Protein AF-A0A2D4FM49-F1 (afdb_monomer_lite)

Radius of gyration: 21.5 Å; chains: 1; bounding box: 65×34×47 Å

Secondary structure (DSSP, 8-state):
--HHHHHHHHHHHHHHGGGGGGEE--TTS--EE-HHHHH--SSHHHHHHHHHHHT-HHHHHHHHHHHHHHHTT-----HHHHHHHHSSTT---HHHHHHHHHHHHHTSS---SSSSSS-HHHHHHHHHHHHHHHHHHHHHHHHHHHHHHTT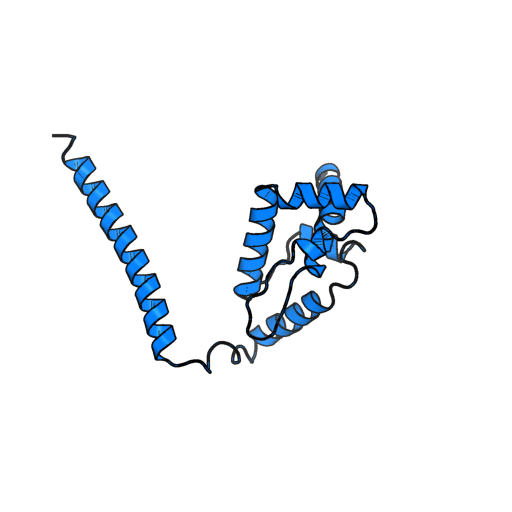--

pLDDT: mean 76.96, std 18.14, range [41.97, 97.0]

Sequence (153 aa):
GDGVARAFLKAQAAFFGSYRNTLKIEPEEPITFCEETFVSHRSASMRQFLQNAIQLQLFKQFIDGRLDLLNSGEGFSDIFEEEINLGEYAGSDKLYHQWLSTVRKGSGAILNTVKTKANPAMKTVYKFAKDHAKMGIREVKIRLKQKVLEVCI

InterPro domains:
  IPR005112 dDENN domain [PF03455] (33-83)
  IPR005112 dDENN domain [SM00801] (1-66)
  IPR037516 Tripartite DENN domain [PS50211] (1-73)
  IPR040032 DENN domain-containing protein 1A/1B/1C [PTHR13196] (1-147)

Structure (mmCIF, N/CA/C/O backbone):
data_AF-A0A2D4FM49-F1
#
_entry.id   AF-A0A2D4FM49-F1
#
loop_
_atom_site.group_PDB
_atom_site.id
_atom_site.type_symbol
_atom_site.label_atom_id
_atom_site.label_alt_id
_atom_site.label_comp_id
_atom_site.label_asym_id
_atom_site.label_entity_id
_atom_site.label_seq_id
_atom_site.pdbx_PDB_ins_code
_atom_site.Cartn_x
_atom_site.Cartn_y
_atom_site.Cartn_z
_atom_site.occupancy
_atom_site.B_iso_or_equiv
_atom_site.auth_seq_id
_atom_site.auth_comp_id
_atom_site.auth_asym_id
_atom_site.auth_atom_id
_atom_site.pdbx_PDB_model_num
ATOM 1 N N . GLY A 1 1 ? 4.771 -15.856 -23.353 1.00 80.69 1 GLY A N 1
ATOM 2 C CA . GLY A 1 1 ? 5.256 -15.806 -21.959 1.00 80.69 1 GLY A CA 1
ATOM 3 C C . GLY A 1 1 ? 4.774 -14.531 -21.295 1.00 80.69 1 GLY A C 1
ATOM 4 O O . GLY A 1 1 ? 4.299 -13.649 -21.997 1.00 80.69 1 GLY A O 1
ATOM 5 N N . ASP A 1 2 ? 4.904 -14.428 -19.976 1.00 90.69 2 ASP A N 1
ATOM 6 C CA . ASP A 1 2 ? 4.415 -13.323 -19.128 1.00 90.69 2 ASP A CA 1
ATOM 7 C C . ASP A 1 2 ? 5.525 -12.340 -18.697 1.00 90.69 2 ASP A C 1
ATOM 9 O O . ASP A 1 2 ? 5.298 -11.472 -17.858 1.00 90.69 2 ASP A O 1
ATOM 13 N N . GLY A 1 3 ? 6.729 -12.451 -19.272 1.00 93.81 3 GLY A N 1
ATOM 14 C CA . GLY A 1 3 ? 7.925 -11.734 -18.810 1.00 93.81 3 GLY A CA 1
ATOM 15 C C . GLY A 1 3 ? 7.779 -10.210 -18.738 1.00 93.81 3 GLY A C 1
ATOM 16 O O . GLY A 1 3 ? 8.271 -9.603 -17.792 1.00 93.81 3 GLY A O 1
ATOM 17 N N . VAL A 1 4 ? 7.052 -9.597 -19.680 1.00 96.31 4 VAL A N 1
ATOM 18 C CA . VAL A 1 4 ? 6.752 -8.155 -19.638 1.00 96.31 4 VAL A CA 1
ATOM 19 C C . VAL A 1 4 ? 5.871 -7.835 -18.433 1.00 96.31 4 VAL A C 1
ATOM 21 O O . VAL A 1 4 ? 6.258 -7.023 -17.600 1.00 96.31 4 VAL A O 1
ATOM 24 N N . ALA A 1 5 ? 4.732 -8.517 -18.282 1.00 96.25 5 ALA A N 1
ATOM 25 C CA . ALA A 1 5 ? 3.827 -8.307 -17.152 1.00 96.25 5 ALA A CA 1
ATOM 26 C C . ALA A 1 5 ? 4.540 -8.509 -15.805 1.00 96.25 5 ALA A C 1
ATOM 28 O O . ALA A 1 5 ? 4.361 -7.712 -14.888 1.00 96.25 5 ALA A O 1
ATOM 29 N N . ARG A 1 6 ? 5.422 -9.512 -15.714 1.00 94.75 6 ARG A N 1
ATOM 30 C CA . ARG A 1 6 ? 6.232 -9.773 -14.519 1.00 94.75 6 ARG A CA 1
ATOM 31 C C . ARG A 1 6 ? 7.246 -8.663 -14.235 1.00 94.75 6 ARG A C 1
ATOM 33 O O . ARG A 1 6 ? 7.437 -8.300 -13.080 1.00 94.75 6 ARG A O 1
ATOM 40 N N . ALA A 1 7 ? 7.880 -8.097 -15.262 1.00 95.81 7 ALA A N 1
ATOM 41 C CA . ALA A 1 7 ? 8.776 -6.954 -15.092 1.00 95.81 7 ALA A CA 1
ATOM 42 C C . ALA A 1 7 ? 8.023 -5.712 -14.583 1.00 95.81 7 ALA A C 1
ATOM 44 O O . ALA A 1 7 ? 8.503 -5.035 -13.674 1.00 95.81 7 ALA A O 1
ATOM 45 N N . PHE A 1 8 ? 6.821 -5.452 -15.107 1.00 96.31 8 PHE A N 1
ATOM 46 C CA . PHE A 1 8 ? 5.958 -4.382 -14.602 1.00 96.31 8 PHE A CA 1
ATOM 47 C C . PHE A 1 8 ? 5.510 -4.641 -13.160 1.00 96.31 8 PHE A C 1
ATOM 49 O O . PHE A 1 8 ? 5.590 -3.731 -12.341 1.00 96.31 8 PHE A O 1
ATOM 56 N N . LEU A 1 9 ? 5.110 -5.869 -12.817 1.00 95.62 9 LEU A N 1
ATOM 57 C CA . LEU A 1 9 ? 4.734 -6.242 -11.449 1.00 95.62 9 LEU A CA 1
ATOM 58 C C . LEU A 1 9 ? 5.869 -5.963 -10.455 1.00 95.62 9 LEU A C 1
ATOM 60 O O . LEU A 1 9 ? 5.647 -5.327 -9.429 1.00 95.62 9 LEU A O 1
ATOM 64 N N . LYS A 1 10 ? 7.096 -6.358 -10.809 1.00 94.56 10 LYS A N 1
ATOM 65 C CA . LYS A 1 10 ? 8.308 -6.083 -10.026 1.00 94.56 10 LYS A CA 1
ATOM 66 C C . LYS A 1 10 ? 8.566 -4.597 -9.838 1.00 94.56 10 LYS A C 1
ATOM 68 O O . LYS A 1 10 ? 8.891 -4.168 -8.736 1.00 94.56 10 LYS A O 1
ATOM 73 N N . ALA A 1 11 ? 8.407 -3.804 -10.897 1.00 94.19 11 ALA A N 1
ATOM 74 C CA . ALA A 1 11 ? 8.552 -2.355 -10.808 1.00 94.19 11 ALA A CA 1
ATOM 75 C C . ALA A 1 11 ? 7.504 -1.753 -9.858 1.00 94.19 11 ALA A C 1
ATOM 77 O O . ALA A 1 11 ? 7.852 -0.980 -8.969 1.00 94.19 11 ALA A O 1
ATOM 78 N N . GLN A 1 12 ? 6.240 -2.165 -9.981 1.00 93.56 12 GLN A N 1
ATOM 79 C CA . GLN A 1 12 ? 5.168 -1.718 -9.091 1.00 93.56 12 GLN A CA 1
ATOM 80 C C . GLN A 1 12 ? 5.448 -2.111 -7.633 1.00 93.56 12 GLN A C 1
ATOM 82 O O . GLN A 1 12 ? 5.282 -1.280 -6.742 1.00 93.56 12 GLN A O 1
ATOM 87 N N . ALA A 1 13 ? 5.906 -3.342 -7.379 1.00 93.00 13 ALA A N 1
ATOM 88 C CA . ALA A 1 13 ? 6.267 -3.803 -6.038 1.00 93.00 13 ALA A CA 1
ATOM 89 C C . ALA A 1 13 ? 7.452 -3.007 -5.467 1.00 93.00 13 ALA A C 1
ATOM 91 O O . ALA A 1 13 ? 7.432 -2.628 -4.299 1.00 93.00 13 ALA A O 1
ATOM 92 N N . ALA A 1 14 ? 8.438 -2.660 -6.297 1.00 90.06 14 ALA A N 1
ATOM 93 C CA . ALA A 1 14 ? 9.564 -1.824 -5.890 1.00 90.06 14 ALA A CA 1
ATOM 94 C C . ALA A 1 14 ? 9.157 -0.386 -5.531 1.00 90.06 14 ALA A C 1
ATOM 96 O O . ALA A 1 14 ? 9.742 0.206 -4.626 1.00 90.06 14 ALA A O 1
ATOM 97 N N . PHE A 1 15 ? 8.165 0.179 -6.222 1.00 90.12 15 PHE A N 1
ATOM 98 C CA . PHE A 1 15 ? 7.687 1.539 -5.963 1.00 90.12 15 PHE A CA 1
ATOM 99 C C . PHE A 1 15 ? 6.723 1.626 -4.783 1.00 90.12 15 PHE A C 1
ATOM 101 O O . PHE A 1 15 ? 6.820 2.548 -3.977 1.00 90.12 15 PHE A O 1
ATOM 108 N N . PHE A 1 16 ? 5.787 0.684 -4.693 1.00 92.50 16 PHE A N 1
ATOM 109 C CA . PHE A 1 16 ? 4.651 0.784 -3.781 1.00 92.50 16 PHE A CA 1
ATOM 110 C C . PHE A 1 16 ? 4.691 -0.235 -2.648 1.00 92.50 16 PHE A C 1
ATOM 112 O O . PHE A 1 16 ? 3.930 -0.087 -1.702 1.00 92.50 16 PHE A O 1
ATOM 119 N N . GLY A 1 17 ? 5.574 -1.235 -2.685 1.00 91.19 17 GLY A N 1
ATOM 120 C CA . GLY A 1 17 ? 5.603 -2.325 -1.703 1.00 91.19 17 GLY A CA 1
ATOM 121 C C . GLY A 1 17 ? 5.864 -1.883 -0.262 1.00 91.19 17 GLY A C 1
ATOM 122 O O . GLY A 1 17 ? 5.432 -2.550 0.676 1.00 91.19 17 GLY A O 1
ATOM 123 N N . SER A 1 18 ? 6.476 -0.714 -0.068 1.00 89.19 18 SER A N 1
ATOM 124 C CA . SER A 1 18 ? 6.685 -0.114 1.253 1.00 89.19 18 SER A CA 1
ATOM 125 C C . SER A 1 18 ? 5.392 0.337 1.944 1.00 89.19 18 SER A C 1
ATOM 127 O O . SER A 1 18 ? 5.435 0.634 3.138 1.00 89.19 18 SER A O 1
ATOM 129 N N . TYR A 1 19 ? 4.243 0.353 1.252 1.00 92.56 19 TYR A N 1
ATOM 130 C CA . TYR A 1 19 ? 2.955 0.757 1.829 1.00 92.56 19 TYR A CA 1
ATOM 131 C C . TYR A 1 19 ? 2.558 -0.086 3.052 1.00 92.56 19 TYR A C 1
ATOM 133 O O . TYR A 1 19 ? 1.912 0.419 3.966 1.00 92.56 19 TYR A O 1
ATOM 141 N N . ARG A 1 20 ? 2.979 -1.359 3.123 1.00 91.00 20 ARG A N 1
ATOM 142 C CA . ARG A 1 20 ? 2.699 -2.219 4.284 1.00 91.00 20 ARG A CA 1
ATOM 143 C C . ARG A 1 20 ? 3.290 -1.663 5.580 1.00 91.00 20 ARG A C 1
ATOM 145 O O . ARG A 1 20 ? 2.674 -1.790 6.633 1.00 91.00 20 ARG A O 1
ATOM 152 N N . ASN A 1 21 ? 4.445 -1.001 5.504 1.00 87.81 21 ASN A N 1
ATOM 153 C CA . ASN A 1 21 ? 5.122 -0.420 6.670 1.00 87.81 21 ASN A CA 1
ATOM 154 C C . ASN A 1 21 ? 4.438 0.831 7.209 1.00 87.81 21 ASN A C 1
ATOM 156 O O . ASN A 1 21 ? 4.776 1.302 8.292 1.00 87.81 21 ASN A O 1
ATOM 160 N N . THR A 1 22 ? 3.527 1.405 6.432 1.00 91.81 22 THR A N 1
ATOM 161 C CA . THR A 1 22 ? 2.861 2.666 6.752 1.00 91.81 22 THR A CA 1
ATOM 162 C C . THR A 1 22 ? 1.420 2.430 7.181 1.00 91.81 22 THR A C 1
ATOM 164 O O . THR A 1 22 ? 0.705 3.386 7.486 1.00 91.81 22 THR A O 1
ATOM 167 N N . LEU A 1 23 ? 1.004 1.160 7.238 1.00 92.00 23 LEU A N 1
ATOM 168 C CA . LEU A 1 23 ? -0.227 0.743 7.882 1.00 92.00 23 LEU A CA 1
ATOM 169 C C . LEU A 1 23 ? -0.091 0.938 9.393 1.00 92.00 23 LEU A C 1
ATOM 171 O O . LEU A 1 23 ? 0.786 0.364 10.040 1.00 92.00 23 LEU A O 1
ATOM 175 N N . LYS A 1 24 ? -0.987 1.737 9.963 1.00 90.62 24 LYS A N 1
ATOM 176 C CA . LYS A 1 24 ? -1.141 1.885 11.406 1.00 90.62 24 LYS A CA 1
ATOM 177 C C . LYS A 1 24 ? -2.122 0.829 11.881 1.00 90.62 24 LYS A C 1
ATOM 179 O O . LYS A 1 24 ? -3.289 0.844 11.498 1.00 90.62 24 LYS A O 1
ATOM 184 N N . ILE A 1 25 ? -1.618 -0.103 12.680 1.00 86.81 25 ILE A N 1
ATOM 185 C CA . ILE A 1 25 ? -2.398 -1.180 13.282 1.00 86.81 25 ILE A CA 1
ATOM 186 C C . ILE A 1 25 ? -2.372 -0.930 14.784 1.00 86.81 25 ILE A C 1
ATOM 188 O O . ILE A 1 25 ? -1.408 -1.281 15.464 1.00 86.81 25 ILE A O 1
ATOM 192 N N . GLU A 1 26 ? -3.418 -0.282 15.279 1.00 82.06 26 GLU A N 1
ATOM 193 C CA . GLU A 1 26 ? -3.600 -0.007 16.699 1.00 82.06 26 GLU A CA 1
ATOM 194 C C . GLU A 1 26 ? -4.689 -0.934 17.256 1.00 82.06 26 GLU A C 1
ATOM 196 O O . GLU A 1 26 ? -5.663 -1.231 16.559 1.00 82.06 26 GLU A O 1
ATOM 201 N N . PRO A 1 27 ? -4.535 -1.462 18.484 1.00 76.12 27 PRO A N 1
ATOM 202 C CA . PRO A 1 27 ? -5.594 -2.237 19.112 1.00 76.12 27 PRO A CA 1
ATOM 203 C C . PRO A 1 27 ? -6.879 -1.411 19.204 1.00 76.12 27 PRO A C 1
ATOM 205 O O . PRO A 1 27 ? -6.832 -0.249 19.585 1.00 76.12 27 PRO A O 1
ATOM 208 N N . GLU A 1 28 ? -8.016 -2.036 18.900 1.00 77.56 28 GLU A N 1
ATOM 209 C CA . GLU A 1 28 ? -9.363 -1.444 19.014 1.00 77.56 28 GLU A CA 1
ATOM 210 C C . GLU A 1 28 ? -9.706 -0.327 18.007 1.00 77.56 28 GLU A C 1
ATOM 212 O O . GLU A 1 28 ? -10.876 0.037 17.904 1.00 77.56 28 GLU A O 1
ATOM 217 N N . GLU A 1 29 ? -8.752 0.117 17.189 1.00 84.50 29 GLU A N 1
ATOM 218 C CA . GLU A 1 29 ? -8.954 1.085 16.106 1.00 84.50 29 GLU A CA 1
ATOM 219 C C . GLU A 1 29 ? -8.929 0.398 14.725 1.00 84.50 29 GLU A C 1
ATOM 221 O O . GLU A 1 29 ? -8.315 -0.665 14.558 1.00 84.50 29 GLU A O 1
ATOM 226 N N . PRO A 1 30 ? -9.596 0.964 13.700 1.00 87.94 30 PRO A N 1
ATOM 227 C CA . PRO A 1 30 ? -9.459 0.468 12.341 1.00 87.94 30 PRO A CA 1
ATOM 228 C C . PRO A 1 30 ? -8.026 0.674 11.843 1.00 87.94 30 PRO A C 1
ATOM 230 O O . PRO A 1 30 ? -7.372 1.678 12.125 1.00 87.94 30 PRO A O 1
ATOM 233 N N . ILE A 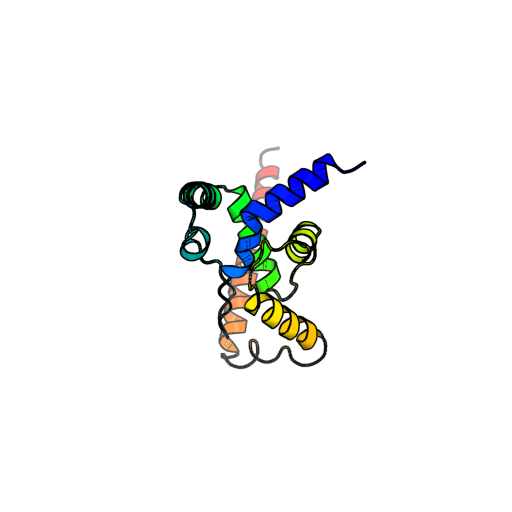1 31 ? -7.553 -0.267 11.036 1.00 89.75 31 ILE A N 1
ATOM 234 C CA . ILE A 1 31 ? -6.285 -0.152 10.328 1.00 89.75 31 ILE A CA 1
ATOM 235 C C . ILE A 1 31 ? -6.385 1.037 9.376 1.00 89.75 31 ILE A C 1
ATOM 237 O O . ILE A 1 31 ? -7.332 1.132 8.589 1.00 89.75 31 ILE A O 1
ATOM 241 N N . THR A 1 32 ? -5.399 1.928 9.440 1.00 94.44 32 THR A N 1
ATOM 242 C CA . THR A 1 32 ? -5.318 3.129 8.597 1.00 94.44 32 THR A CA 1
ATOM 243 C C . THR A 1 32 ? -3.989 3.198 7.856 1.00 94.44 32 THR A C 1
ATOM 245 O O . THR A 1 32 ? -3.037 2.492 8.184 1.00 94.44 32 THR A O 1
ATOM 248 N N . PHE A 1 33 ? -3.916 4.052 6.838 1.00 95.06 33 PHE A N 1
ATOM 249 C CA . PHE A 1 33 ? -2.703 4.313 6.069 1.00 95.06 33 PHE A CA 1
ATOM 250 C C . PHE A 1 33 ? -2.109 5.674 6.447 1.00 95.06 33 PHE A C 1
ATOM 252 O O . PHE A 1 33 ? -2.813 6.682 6.468 1.00 95.06 33 PHE A O 1
ATOM 259 N N . CYS A 1 34 ? -0.810 5.715 6.743 1.00 94.19 34 CYS A N 1
ATOM 260 C CA . CYS A 1 34 ? -0.101 6.945 7.081 1.00 94.19 34 CYS A CA 1
ATOM 261 C C . CYS A 1 34 ? 0.636 7.520 5.865 1.00 94.19 34 CYS A C 1
ATOM 263 O O . CYS A 1 34 ? 1.757 7.102 5.558 1.00 94.19 34 CYS A O 1
ATOM 265 N N . GLU A 1 35 ? 0.032 8.507 5.200 1.00 94.38 35 GLU A N 1
ATOM 266 C CA . GLU A 1 35 ? 0.637 9.187 4.044 1.00 94.38 35 GLU A CA 1
ATOM 267 C C . GLU A 1 35 ? 1.986 9.829 4.387 1.00 94.38 35 GLU A C 1
ATOM 269 O O . GLU A 1 35 ? 2.944 9.691 3.629 1.00 94.38 35 GLU A O 1
ATOM 274 N N . GLU A 1 36 ? 2.093 10.471 5.554 1.00 92.31 36 GLU A N 1
ATOM 275 C CA . GLU A 1 36 ? 3.321 11.143 5.996 1.00 92.31 36 GLU A CA 1
ATOM 276 C C . GLU A 1 36 ? 4.504 10.173 6.089 1.00 92.31 36 GLU A C 1
ATOM 278 O O . GLU A 1 36 ? 5.595 10.463 5.597 1.00 92.31 36 GLU A O 1
ATOM 283 N N . THR A 1 37 ? 4.278 8.991 6.669 1.00 91.19 37 THR A N 1
ATOM 284 C CA . THR A 1 37 ? 5.301 7.942 6.767 1.00 91.19 37 THR A CA 1
ATOM 285 C C . THR A 1 37 ? 5.601 7.331 5.402 1.00 91.19 37 THR A C 1
ATOM 287 O O . THR A 1 37 ? 6.751 7.009 5.112 1.00 91.19 37 THR A O 1
ATOM 290 N N . PHE A 1 38 ? 4.595 7.207 4.534 1.00 92.44 38 PHE A N 1
ATOM 291 C CA . PHE A 1 38 ? 4.778 6.687 3.183 1.00 92.44 38 PHE A CA 1
ATOM 292 C C . PHE A 1 38 ? 5.669 7.575 2.327 1.00 92.44 38 PHE A C 1
ATOM 294 O O . PHE A 1 38 ? 6.578 7.077 1.669 1.00 92.44 38 PHE A O 1
ATOM 301 N N . VAL A 1 39 ? 5.486 8.893 2.386 1.00 93.62 39 VAL A N 1
ATOM 302 C CA . VAL A 1 39 ? 6.320 9.824 1.618 1.00 93.62 39 VAL A CA 1
ATOM 303 C C . VAL A 1 39 ? 7.679 10.094 2.272 1.00 93.62 39 VAL A C 1
ATOM 305 O O . VAL A 1 39 ? 8.563 10.657 1.621 1.00 93.62 39 VAL A O 1
ATOM 308 N N . SER A 1 40 ? 7.902 9.693 3.532 1.00 88.81 40 SER A N 1
ATOM 309 C CA . SER A 1 40 ? 9.168 9.924 4.241 1.00 88.81 40 SER A CA 1
ATOM 310 C C . SER A 1 40 ? 10.272 8.953 3.793 1.00 88.81 40 SER A C 1
ATOM 312 O O . SER A 1 40 ? 10.733 8.090 4.539 1.00 88.81 40 SER A O 1
ATOM 314 N N . HIS A 1 41 ? 10.727 9.101 2.549 1.00 88.44 41 HIS A N 1
ATOM 315 C CA . HIS A 1 41 ? 11.818 8.315 1.985 1.00 88.44 41 HIS A CA 1
ATOM 316 C C . HIS A 1 41 ? 13.154 9.081 2.014 1.00 88.44 41 HIS A C 1
ATOM 318 O O . HIS A 1 41 ? 13.204 10.290 1.784 1.00 88.44 41 HIS A O 1
ATOM 324 N N . ARG A 1 42 ? 14.266 8.363 2.252 1.00 88.12 42 ARG A N 1
ATOM 325 C CA . ARG A 1 42 ? 15.629 8.938 2.336 1.00 88.12 42 ARG A CA 1
ATOM 326 C C . ARG A 1 42 ? 16.098 9.604 1.038 1.00 88.12 42 ARG A C 1
ATOM 328 O O . ARG A 1 42 ? 16.800 10.608 1.064 1.00 88.12 42 ARG A O 1
ATOM 335 N N . SER A 1 43 ? 15.714 9.033 -0.103 1.00 92.00 43 SER A N 1
ATOM 336 C CA . SER A 1 43 ? 16.013 9.586 -1.430 1.00 92.00 43 SER A CA 1
ATOM 337 C C . SER A 1 43 ? 15.002 10.669 -1.793 1.00 92.00 43 SER A C 1
ATOM 339 O O . SER A 1 43 ? 13.800 10.398 -1.814 1.00 92.00 43 SER A O 1
ATOM 341 N N . ALA A 1 44 ? 15.495 11.860 -2.142 1.00 93.25 44 ALA A N 1
ATOM 342 C CA . ALA A 1 44 ? 14.666 12.997 -2.530 1.00 93.25 44 ALA A CA 1
ATOM 343 C C . ALA A 1 44 ? 13.830 12.730 -3.792 1.00 93.25 44 ALA A C 1
ATOM 345 O O . ALA A 1 44 ? 12.669 13.133 -3.840 1.00 93.25 44 ALA A O 1
ATOM 346 N N . SER A 1 45 ? 14.385 12.025 -4.785 1.00 92.19 45 SER A N 1
ATOM 347 C CA . SER A 1 45 ? 13.664 11.691 -6.021 1.00 92.19 45 SER A CA 1
ATOM 348 C C . SER A 1 45 ? 12.509 10.728 -5.756 1.00 92.19 45 SER A C 1
ATOM 350 O O . SER A 1 45 ? 11.396 10.952 -6.224 1.00 92.19 45 SER A O 1
ATOM 352 N N . MET A 1 46 ? 12.746 9.703 -4.937 1.00 91.75 46 MET A N 1
ATOM 353 C CA . MET A 1 46 ? 11.699 8.768 -4.530 1.00 91.75 46 MET A CA 1
ATOM 354 C C . MET A 1 46 ? 10.648 9.453 -3.654 1.00 91.75 46 MET A C 1
ATOM 356 O O . MET A 1 46 ? 9.462 9.241 -3.852 1.00 91.75 46 MET A O 1
ATOM 360 N N . ARG A 1 47 ? 11.052 10.335 -2.733 1.00 93.56 47 ARG A N 1
ATOM 361 C CA . ARG A 1 47 ? 10.104 11.125 -1.937 1.00 93.56 47 ARG A CA 1
ATOM 362 C C . ARG A 1 47 ? 9.162 11.939 -2.825 1.00 93.56 47 ARG A C 1
ATOM 364 O O . ARG A 1 47 ? 7.959 11.885 -2.613 1.00 93.56 47 ARG A O 1
ATOM 371 N N . GLN A 1 48 ? 9.689 12.635 -3.833 1.00 94.56 48 GLN A N 1
ATOM 372 C CA . GLN A 1 48 ? 8.865 13.374 -4.798 1.00 94.56 48 GLN A CA 1
ATOM 373 C C . GLN A 1 48 ? 7.933 12.450 -5.593 1.00 94.56 48 GLN A C 1
ATOM 375 O O . GLN A 1 48 ? 6.756 12.753 -5.774 1.00 94.56 48 GLN A O 1
ATOM 380 N N . PHE A 1 49 ? 8.426 11.287 -6.021 1.00 93.88 49 PHE A N 1
ATOM 381 C CA . PHE A 1 49 ? 7.592 10.283 -6.680 1.00 93.88 49 PHE A CA 1
ATOM 382 C C . PHE A 1 49 ? 6.426 9.824 -5.789 1.00 93.88 49 PHE A C 1
ATOM 384 O O . PHE A 1 49 ? 5.283 9.810 -6.239 1.00 93.88 49 PHE A O 1
ATOM 391 N N . LEU A 1 50 ? 6.692 9.511 -4.519 1.00 93.62 50 LEU A N 1
ATOM 392 C CA . LEU A 1 50 ? 5.679 9.056 -3.564 1.00 93.62 50 LEU A CA 1
ATOM 393 C C . LEU A 1 50 ? 4.681 10.168 -3.208 1.00 93.62 50 LEU A C 1
ATOM 395 O O . LEU A 1 50 ? 3.490 9.896 -3.084 1.00 93.62 50 LEU A O 1
ATOM 399 N N . GLN A 1 51 ? 5.136 11.422 -3.121 1.00 94.94 51 GLN A N 1
ATOM 400 C CA . GLN A 1 51 ? 4.260 12.589 -2.964 1.00 94.94 51 GLN A CA 1
ATOM 401 C C . GLN A 1 51 ? 3.293 12.743 -4.138 1.00 94.94 51 GLN A C 1
ATOM 403 O O . GLN A 1 51 ? 2.121 13.039 -3.930 1.00 94.94 51 GLN A O 1
ATOM 408 N N . ASN A 1 52 ? 3.750 12.495 -5.364 1.00 94.81 52 ASN A N 1
ATOM 409 C CA . ASN A 1 52 ? 2.857 12.477 -6.519 1.00 94.81 52 ASN A CA 1
ATOM 410 C C . ASN A 1 52 ? 1.932 11.255 -6.490 1.00 94.81 52 ASN A C 1
ATOM 412 O O . ASN A 1 52 ? 0.754 11.372 -6.817 1.00 94.81 52 ASN A O 1
ATOM 416 N N . ALA A 1 53 ? 2.438 10.095 -6.064 1.00 92.69 53 ALA A N 1
ATOM 417 C CA . ALA A 1 53 ? 1.667 8.861 -6.017 1.00 92.69 53 ALA A CA 1
ATOM 418 C C . ALA A 1 53 ? 0.444 8.948 -5.099 1.00 92.69 53 ALA A C 1
ATOM 420 O O . ALA A 1 53 ? -0.628 8.503 -5.500 1.00 92.69 53 ALA A O 1
ATOM 421 N N . ILE A 1 54 ? 0.567 9.562 -3.917 1.00 94.06 54 ILE A N 1
ATOM 422 C CA . ILE A 1 54 ? -0.574 9.731 -2.999 1.00 94.06 54 ILE A CA 1
ATOM 423 C C . ILE A 1 54 ? -1.698 10.597 -3.593 1.00 94.06 54 ILE A C 1
ATOM 425 O O . ILE A 1 54 ? -2.849 10.466 -3.192 1.00 94.06 54 ILE A O 1
ATOM 429 N N . GLN A 1 55 ? -1.392 11.438 -4.588 1.00 94.44 55 GLN A N 1
ATOM 430 C CA . GLN A 1 55 ? -2.389 12.247 -5.297 1.00 94.44 55 GLN A CA 1
ATOM 431 C C . GLN A 1 55 ? -3.097 11.472 -6.421 1.00 94.44 55 GLN A C 1
ATOM 433 O O . GLN A 1 55 ? -4.108 11.933 -6.952 1.00 94.44 55 GLN A O 1
ATOM 438 N N . LEU A 1 56 ? -2.589 10.299 -6.815 1.00 94.81 56 LEU A N 1
ATOM 439 C CA . LEU A 1 56 ? -3.179 9.502 -7.887 1.00 94.81 56 LEU A CA 1
ATOM 440 C C . LEU A 1 56 ? -4.435 8.783 -7.390 1.00 94.81 56 LEU A C 1
ATOM 442 O O . LEU A 1 56 ? -4.388 7.986 -6.453 1.00 94.81 56 LEU A O 1
ATOM 446 N N . GLN A 1 57 ? -5.550 8.967 -8.100 1.00 96.12 57 GLN A N 1
ATOM 447 C CA . GLN A 1 57 ? -6.809 8.287 -7.778 1.00 96.12 57 GLN A CA 1
ATOM 448 C C . GLN A 1 57 ? -6.666 6.758 -7.774 1.00 96.12 57 GLN A C 1
ATOM 450 O O . GLN A 1 57 ? -7.230 6.098 -6.907 1.00 96.12 57 GLN A O 1
ATOM 455 N N . LEU A 1 58 ? -5.881 6.198 -8.700 1.00 94.12 58 LEU A N 1
ATOM 456 C CA . LEU A 1 58 ? -5.627 4.757 -8.753 1.00 94.12 58 LEU A CA 1
ATOM 457 C C . LEU A 1 58 ? -4.929 4.254 -7.483 1.00 94.12 58 LEU A C 1
ATOM 459 O O . LEU A 1 58 ? -5.282 3.200 -6.964 1.00 94.12 58 LEU A O 1
ATOM 463 N N . PHE A 1 59 ? -3.962 5.018 -6.968 1.00 95.38 59 PHE A N 1
ATOM 464 C CA . PHE A 1 59 ? -3.265 4.659 -5.738 1.00 95.38 59 PHE A CA 1
ATOM 465 C C . PHE A 1 59 ? -4.195 4.771 -4.528 1.00 95.38 59 PHE A C 1
ATOM 467 O O . PHE A 1 59 ? -4.226 3.872 -3.694 1.00 95.38 59 PHE A O 1
ATOM 474 N N . LYS A 1 60 ? -5.032 5.813 -4.481 1.00 95.44 60 LYS A N 1
ATOM 475 C CA . LYS A 1 60 ? -6.054 5.955 -3.441 1.00 95.44 60 LYS A CA 1
ATOM 476 C C . LYS A 1 60 ? -7.033 4.780 -3.423 1.00 95.44 60 LYS A C 1
ATOM 478 O O . LYS A 1 60 ? -7.222 4.170 -2.381 1.00 95.44 60 LYS A O 1
ATOM 483 N N . GLN A 1 61 ? -7.580 4.399 -4.579 1.00 97.00 61 GLN A N 1
ATOM 484 C CA . GLN A 1 61 ? -8.474 3.240 -4.688 1.00 97.00 61 GLN A CA 1
ATOM 485 C C . GLN A 1 61 ? -7.792 1.930 -4.290 1.00 97.00 61 GLN A C 1
ATOM 487 O O . GLN A 1 61 ? -8.420 1.075 -3.670 1.00 97.00 61 GLN A O 1
ATOM 492 N N . PHE A 1 62 ? -6.513 1.775 -4.638 1.00 96.38 62 PHE A N 1
ATOM 493 C CA . PHE A 1 62 ? -5.721 0.630 -4.210 1.00 96.38 62 PHE A CA 1
ATOM 494 C C . PHE A 1 62 ? -5.608 0.570 -2.680 1.00 96.38 62 PHE A C 1
ATOM 496 O O . PHE A 1 62 ? -5.939 -0.459 -2.093 1.00 96.38 62 PHE A O 1
ATOM 503 N N . ILE A 1 63 ? -5.203 1.665 -2.028 1.00 96.44 63 ILE A N 1
ATOM 504 C CA . ILE A 1 63 ? -5.073 1.722 -0.565 1.00 96.44 63 ILE A CA 1
ATOM 505 C C . ILE A 1 63 ? -6.426 1.525 0.120 1.00 96.44 63 ILE A C 1
ATOM 507 O O . ILE A 1 63 ? -6.523 0.672 0.997 1.00 96.44 63 ILE A O 1
ATOM 511 N N . ASP A 1 64 ? -7.471 2.235 -0.308 1.00 95.69 64 ASP A N 1
ATOM 512 C CA . ASP A 1 64 ? -8.817 2.112 0.263 1.00 95.69 64 ASP A CA 1
ATOM 513 C C . ASP A 1 64 ? -9.319 0.660 0.169 1.00 95.69 64 ASP A C 1
ATOM 515 O O . ASP A 1 64 ? -9.758 0.083 1.163 1.00 95.69 64 ASP A O 1
ATOM 519 N N . GLY A 1 65 ? -9.145 0.012 -0.989 1.00 95.56 65 GLY A N 1
ATOM 520 C CA . GLY A 1 65 ? -9.506 -1.396 -1.172 1.00 95.56 65 GLY A CA 1
ATOM 521 C C . GLY A 1 65 ? -8.708 -2.352 -0.277 1.00 95.56 65 GLY A C 1
ATOM 522 O O . GLY A 1 65 ? -9.258 -3.326 0.238 1.00 95.56 65 GLY A O 1
ATOM 523 N N . ARG A 1 66 ? -7.418 -2.076 -0.035 1.00 95.56 66 ARG A N 1
ATOM 524 C CA . ARG A 1 66 ? -6.607 -2.843 0.924 1.00 95.56 66 ARG A CA 1
ATOM 525 C C . ARG A 1 66 ? -7.088 -2.635 2.357 1.00 95.56 66 ARG A C 1
ATOM 527 O O . ARG A 1 66 ? -7.203 -3.613 3.091 1.00 95.56 66 ARG A O 1
ATOM 534 N N . LEU A 1 67 ? -7.395 -1.402 2.755 1.00 94.12 67 LEU A N 1
ATOM 535 C CA . LEU A 1 67 ? -7.906 -1.096 4.091 1.00 94.12 67 LEU A CA 1
ATOM 536 C C . LEU A 1 67 ? -9.264 -1.762 4.342 1.00 94.12 67 LEU A C 1
ATOM 538 O O . LEU A 1 67 ? -9.463 -2.305 5.426 1.00 94.12 67 LEU A O 1
ATOM 542 N N . ASP A 1 68 ? -10.159 -1.799 3.355 1.00 92.38 68 ASP A N 1
ATOM 543 C CA . ASP A 1 68 ? -11.449 -2.494 3.458 1.00 92.38 68 ASP A CA 1
ATOM 544 C C . ASP A 1 68 ? -11.277 -4.005 3.704 1.00 92.38 68 ASP A C 1
ATOM 546 O O . ASP A 1 68 ? -11.917 -4.583 4.591 1.00 92.38 68 ASP A O 1
ATOM 550 N N . LEU A 1 69 ? -10.369 -4.657 2.970 1.00 88.69 69 LEU A N 1
ATOM 551 C CA . LEU A 1 69 ? -10.056 -6.084 3.139 1.00 88.69 69 LEU A CA 1
ATOM 552 C C . LEU A 1 69 ? -9.398 -6.392 4.493 1.00 88.69 69 LEU A C 1
ATOM 554 O O . LEU A 1 69 ? -9.679 -7.414 5.121 1.00 88.69 69 LEU A O 1
ATOM 558 N N . LEU A 1 70 ? -8.523 -5.510 4.975 1.00 89.38 70 LEU A N 1
ATOM 559 C CA . LEU A 1 70 ? -7.879 -5.675 6.279 1.00 89.38 70 LEU A CA 1
ATOM 560 C C . LEU A 1 70 ? -8.870 -5.459 7.426 1.00 89.38 70 LEU A C 1
ATOM 562 O O . LEU A 1 70 ? -8.947 -6.274 8.344 1.00 89.38 70 LEU A O 1
ATOM 566 N N . ASN A 1 71 ? -9.675 -4.399 7.359 1.00 86.94 71 ASN A N 1
ATOM 567 C CA . ASN A 1 71 ? -10.634 -4.052 8.408 1.00 86.94 71 ASN A CA 1
ATOM 568 C C . ASN A 1 71 ? -11.847 -4.993 8.464 1.00 86.94 71 ASN A C 1
ATOM 570 O O . ASN A 1 71 ? -12.498 -5.100 9.504 1.00 86.94 71 ASN A O 1
ATOM 574 N N . SER A 1 72 ? -12.137 -5.717 7.381 1.00 86.25 72 SER A N 1
ATOM 575 C CA . SER A 1 72 ? -13.107 -6.823 7.380 1.00 86.25 72 SER A CA 1
ATOM 576 C C . SER A 1 72 ? -12.544 -8.130 7.954 1.00 86.25 72 SER A C 1
ATOM 578 O O . SER A 1 72 ? -13.317 -9.030 8.286 1.00 86.25 72 SER A O 1
ATOM 580 N N . GLY A 1 73 ? -11.221 -8.226 8.132 1.00 82.69 73 GLY A N 1
ATOM 581 C CA . GLY A 1 73 ? -10.535 -9.434 8.594 1.00 82.69 73 GLY A CA 1
ATOM 582 C C . GLY A 1 73 ? -10.322 -10.489 7.505 1.00 82.69 73 GLY A C 1
ATOM 583 O O . GLY A 1 73 ? -9.917 -11.603 7.829 1.00 82.69 73 GLY A O 1
ATOM 584 N N . GLU A 1 74 ? -10.586 -10.162 6.237 1.00 84.12 74 GLU A N 1
ATOM 585 C CA . GLU A 1 74 ? -10.370 -11.066 5.099 1.00 84.12 74 GLU A CA 1
ATOM 586 C C . GLU A 1 74 ? -8.882 -11.162 4.736 1.00 84.12 74 GLU A C 1
ATOM 588 O O . GLU A 1 74 ? -8.372 -12.244 4.440 1.00 84.12 74 GLU A O 1
ATOM 593 N N . GLY A 1 75 ? -8.162 -10.040 4.827 1.00 84.25 75 GLY A N 1
ATOM 594 C CA . GLY A 1 75 ? -6.786 -9.949 4.347 1.00 84.25 75 GLY A CA 1
ATOM 595 C C . GLY A 1 75 ? -6.691 -10.082 2.825 1.00 84.25 75 GLY A C 1
ATOM 596 O O . GLY A 1 75 ? -7.677 -9.957 2.102 1.00 84.25 75 GLY A O 1
ATOM 597 N N . PHE A 1 76 ? -5.478 -10.293 2.319 1.00 87.50 76 PHE A N 1
ATOM 598 C CA . PHE A 1 76 ? -5.212 -10.419 0.887 1.00 87.50 76 PHE A CA 1
ATOM 599 C C . PHE A 1 76 ? -4.000 -11.321 0.626 1.00 87.50 76 PHE A C 1
ATOM 601 O O . PHE A 1 76 ? -3.116 -11.462 1.474 1.00 87.50 76 PHE A O 1
ATOM 608 N N . SER A 1 77 ? -3.960 -11.938 -0.555 1.00 87.62 77 SER A N 1
ATOM 609 C CA . SER A 1 77 ? -2.881 -12.842 -0.981 1.00 87.62 77 SER A CA 1
ATOM 610 C C . SER A 1 77 ? -2.772 -12.919 -2.510 1.00 87.62 77 SER A C 1
ATOM 612 O O . SER A 1 77 ? -2.775 -14.006 -3.080 1.00 87.62 77 SER A O 1
ATOM 614 N N . ASP A 1 78 ? -2.791 -11.775 -3.191 1.00 93.69 78 ASP A N 1
ATOM 615 C CA . ASP A 1 78 ? -2.667 -11.737 -4.653 1.00 93.69 78 ASP A CA 1
ATOM 616 C C . ASP A 1 78 ? -1.205 -11.649 -5.127 1.00 93.69 78 ASP A C 1
ATOM 618 O O . ASP A 1 78 ? -0.274 -11.518 -4.333 1.00 93.69 78 ASP A O 1
ATOM 622 N N . ILE A 1 79 ? -1.009 -11.710 -6.448 1.00 93.94 79 ILE A N 1
ATOM 623 C CA . ILE A 1 79 ? 0.313 -11.767 -7.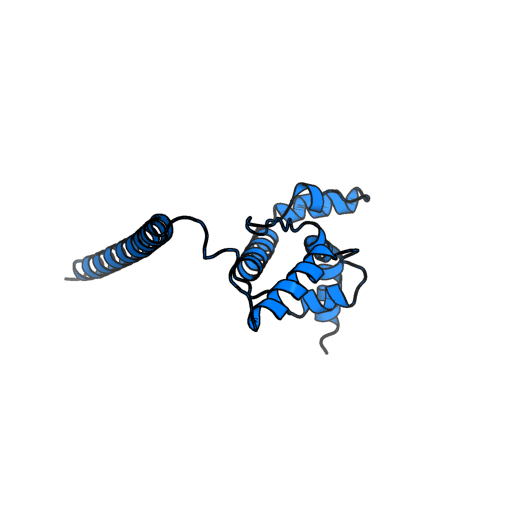093 1.00 93.94 79 ILE A CA 1
ATOM 624 C C . ILE A 1 79 ? 1.221 -10.579 -6.752 1.00 93.94 79 ILE A C 1
ATOM 626 O O . ILE A 1 79 ? 2.442 -10.711 -6.767 1.00 93.94 79 ILE A O 1
ATOM 630 N N . PHE A 1 80 ? 0.648 -9.412 -6.455 1.00 94.50 80 PHE A N 1
ATOM 631 C CA . PHE A 1 80 ? 1.428 -8.240 -6.070 1.00 94.50 80 PHE A CA 1
ATOM 632 C C . PHE A 1 80 ? 2.009 -8.427 -4.670 1.00 94.50 80 PHE A C 1
ATOM 634 O O . PHE A 1 80 ? 3.177 -8.137 -4.425 1.00 94.50 80 PHE A O 1
ATOM 641 N N . GLU A 1 81 ? 1.211 -8.994 -3.774 1.00 92.75 81 GLU A N 1
ATOM 642 C CA . GLU A 1 81 ? 1.597 -9.283 -2.398 1.00 92.75 81 GLU A CA 1
ATOM 643 C C . GLU A 1 81 ? 2.611 -10.426 -2.323 1.00 92.75 81 GLU A C 1
ATOM 645 O O . GLU A 1 81 ? 3.507 -10.394 -1.479 1.00 92.75 81 GLU A O 1
ATOM 650 N N . GLU A 1 82 ? 2.506 -11.405 -3.223 1.00 91.31 82 GLU A N 1
ATOM 651 C CA . GLU A 1 82 ? 3.517 -12.446 -3.420 1.00 91.31 82 GLU A CA 1
ATOM 652 C C . GLU A 1 82 ? 4.851 -11.857 -3.890 1.00 91.31 82 GLU A C 1
ATOM 654 O O . GLU A 1 82 ? 5.887 -12.179 -3.312 1.00 91.31 82 GLU A O 1
ATOM 659 N N . GLU A 1 83 ? 4.842 -10.950 -4.872 1.00 93.00 83 GLU A N 1
ATOM 660 C CA . GLU A 1 83 ? 6.067 -10.290 -5.344 1.00 93.00 83 GLU A CA 1
ATOM 661 C C . GLU A 1 83 ? 6.717 -9.447 -4.235 1.00 93.00 83 GLU A C 1
ATOM 663 O O . GLU A 1 83 ? 7.938 -9.461 -4.080 1.00 93.00 83 GLU A O 1
ATOM 668 N N . ILE A 1 84 ? 5.913 -8.775 -3.402 1.00 90.50 84 ILE A N 1
ATOM 669 C CA . ILE A 1 84 ? 6.417 -8.069 -2.217 1.00 90.50 84 ILE A CA 1
ATOM 670 C C . ILE A 1 84 ? 7.096 -9.032 -1.239 1.00 90.50 84 ILE A C 1
ATOM 672 O O . ILE A 1 84 ? 8.161 -8.701 -0.730 1.00 90.50 84 ILE A O 1
ATOM 676 N N . ASN A 1 85 ? 6.508 -10.205 -0.983 1.00 86.06 85 ASN A N 1
ATOM 677 C CA . ASN A 1 85 ? 7.074 -11.197 -0.062 1.00 86.06 85 ASN A CA 1
ATOM 678 C C . ASN A 1 85 ? 8.384 -11.812 -0.583 1.00 86.06 85 ASN A C 1
ATOM 680 O O . ASN A 1 85 ? 9.223 -12.235 0.208 1.00 86.06 85 ASN A O 1
ATOM 684 N N . LEU A 1 86 ? 8.527 -11.924 -1.907 1.00 84.12 86 LEU A N 1
ATOM 685 C CA . LEU A 1 86 ? 9.716 -12.479 -2.558 1.00 84.12 86 LEU A CA 1
ATOM 686 C C . LEU A 1 86 ? 10.867 -11.473 -2.642 1.00 84.12 86 LEU A C 1
ATOM 688 O O . LEU A 1 86 ? 12.026 -11.877 -2.740 1.00 84.12 86 LEU A O 1
ATOM 692 N N . GLY A 1 87 ? 10.556 -10.178 -2.642 1.00 76.50 87 GLY A N 1
ATOM 693 C CA . GLY A 1 87 ? 11.548 -9.115 -2.664 1.00 76.50 87 GLY A CA 1
ATOM 694 C C . GLY A 1 87 ? 11.847 -8.527 -1.288 1.00 76.50 87 GLY A C 1
ATOM 695 O O . GLY A 1 87 ? 11.127 -8.710 -0.316 1.00 76.50 87 GLY A O 1
ATOM 696 N N . GLU A 1 88 ? 12.899 -7.719 -1.217 1.00 72.50 88 GLU A N 1
ATOM 697 C CA . GLU A 1 88 ? 13.255 -6.955 -0.011 1.00 72.50 88 GLU A CA 1
ATOM 698 C C . GLU A 1 88 ? 12.541 -5.585 0.040 1.00 72.50 88 GLU A C 1
ATOM 700 O O . GLU A 1 88 ? 12.969 -4.659 0.728 1.00 72.50 88 GLU A O 1
ATOM 705 N N . TYR A 1 89 ? 11.444 -5.431 -0.712 1.00 67.69 89 TYR A N 1
ATOM 706 C CA . TYR A 1 89 ? 10.743 -4.156 -0.921 1.00 67.69 89 TYR A CA 1
ATOM 707 C C . TYR A 1 89 ? 9.994 -3.672 0.324 1.00 67.69 89 TYR A C 1
ATOM 709 O O . TYR A 1 89 ? 9.909 -2.471 0.581 1.00 67.69 89 TYR A O 1
ATOM 717 N N . ALA A 1 90 ? 9.448 -4.613 1.097 1.00 59.31 90 ALA A N 1
ATOM 718 C CA . ALA A 1 90 ? 8.636 -4.323 2.271 1.00 59.31 90 ALA A CA 1
ATOM 719 C C . ALA A 1 90 ? 9.455 -4.011 3.526 1.00 59.31 90 ALA A C 1
ATOM 721 O O . ALA A 1 90 ? 8.863 -3.632 4.523 1.00 59.31 90 ALA A O 1
ATOM 722 N N . GLY A 1 91 ? 10.788 -4.112 3.540 1.00 62.56 91 GLY A N 1
ATOM 723 C CA . GLY A 1 91 ? 11.546 -3.916 4.782 1.00 62.56 91 GLY A CA 1
ATOM 724 C C . GLY A 1 91 ? 11.009 -4.774 5.946 1.00 62.56 91 GLY A C 1
ATOM 725 O O . GLY A 1 91 ? 10.681 -5.940 5.772 1.00 62.56 91 GLY A O 1
ATOM 726 N N . SER A 1 92 ? 10.929 -4.208 7.154 1.00 61.81 92 SER A N 1
ATOM 727 C CA . SER A 1 92 ? 10.420 -4.887 8.356 1.00 61.81 92 SER A CA 1
ATOM 728 C C . SER A 1 92 ? 8.896 -4.698 8.501 1.00 61.81 92 SER A C 1
ATOM 730 O O . SER A 1 92 ? 8.450 -3.971 9.390 1.00 61.81 92 SER A O 1
ATOM 732 N N . ASP A 1 93 ? 8.078 -5.399 7.713 1.00 71.81 93 ASP A N 1
ATOM 733 C CA . ASP A 1 93 ? 6.601 -5.388 7.821 1.00 71.81 93 ASP A CA 1
ATOM 734 C C . ASP A 1 93 ? 6.067 -6.257 8.989 1.00 71.81 93 ASP A C 1
ATOM 736 O O . ASP A 1 93 ? 4.965 -6.810 8.963 1.00 71.81 93 ASP A O 1
ATOM 740 N N . LYS A 1 94 ? 6.844 -6.345 10.079 1.00 74.06 94 LYS A N 1
ATOM 741 C CA . LYS A 1 94 ? 6.587 -7.196 11.256 1.00 74.06 94 LYS A CA 1
ATOM 742 C C . LYS A 1 94 ? 5.180 -7.027 11.828 1.00 74.06 94 LYS A C 1
ATOM 744 O O . LYS A 1 94 ? 4.570 -8.016 12.223 1.00 74.06 94 LYS A O 1
ATOM 749 N N . LEU A 1 95 ? 4.668 -5.794 11.862 1.00 74.38 95 LEU A N 1
ATOM 750 C CA . LEU A 1 95 ? 3.320 -5.480 12.352 1.00 74.38 95 LEU A CA 1
ATOM 751 C C . LEU A 1 95 ? 2.235 -6.123 11.478 1.00 74.38 95 LEU A C 1
ATOM 753 O O . LEU A 1 95 ? 1.297 -6.722 12.004 1.00 74.38 95 LEU A O 1
ATOM 757 N N . TYR A 1 96 ? 2.394 -6.064 10.156 1.00 80.00 96 TYR A N 1
ATOM 758 C CA . TYR A 1 96 ? 1.479 -6.692 9.207 1.00 80.00 96 TYR A CA 1
ATOM 759 C C . TYR A 1 96 ? 1.502 -8.220 9.338 1.00 80.00 96 TYR A C 1
ATOM 761 O O . TYR A 1 96 ? 0.452 -8.853 9.461 1.00 80.00 96 TYR A O 1
ATOM 769 N N . HIS A 1 97 ? 2.688 -8.828 9.417 1.00 80.62 97 HIS A N 1
ATOM 770 C CA . HIS A 1 97 ? 2.805 -10.271 9.641 1.00 80.62 97 HIS A CA 1
ATOM 771 C C . HIS A 1 97 ? 2.266 -10.721 11.004 1.00 80.62 97 HIS A C 1
ATOM 773 O O . HIS A 1 97 ? 1.639 -11.781 11.105 1.00 80.62 97 HIS A O 1
ATOM 779 N N . GLN A 1 98 ? 2.449 -9.915 12.051 1.00 81.56 98 GLN A N 1
ATOM 780 C CA . GLN A 1 98 ? 1.858 -10.175 13.358 1.00 81.56 98 GLN A CA 1
ATOM 781 C C . GLN A 1 98 ? 0.328 -10.125 13.290 1.00 81.56 98 GLN A C 1
ATOM 783 O O . GLN A 1 98 ? -0.323 -11.056 13.772 1.00 81.56 98 GLN A O 1
ATOM 788 N N . TRP A 1 99 ? -0.248 -9.106 12.645 1.00 81.88 99 TRP A N 1
ATOM 789 C CA . TRP A 1 99 ? -1.689 -9.015 12.404 1.00 81.88 99 TRP A CA 1
ATOM 790 C C . TRP A 1 99 ? -2.212 -10.228 11.625 1.00 81.88 99 TRP A C 1
ATOM 792 O O . TRP A 1 99 ? -3.148 -10.883 12.087 1.00 81.88 99 TRP A O 1
ATOM 802 N N . LEU A 1 100 ? -1.553 -10.609 10.524 1.00 79.12 100 LEU A N 1
ATOM 803 C CA . LEU A 1 100 ? -1.902 -11.802 9.745 1.00 79.12 100 LEU A CA 1
ATOM 804 C C . LEU A 1 100 ? -1.910 -13.057 10.618 1.00 79.12 100 LEU A C 1
ATOM 806 O O . LEU A 1 100 ? -2.821 -13.878 10.516 1.00 79.12 100 LEU A O 1
ATOM 810 N N . SER A 1 101 ? -0.911 -13.219 11.488 1.00 76.38 101 SER A N 1
ATOM 811 C CA . SER A 1 101 ? -0.833 -14.375 12.380 1.00 76.38 101 SER A CA 1
ATOM 812 C C . SER A 1 101 ? -1.998 -14.412 13.375 1.00 76.38 101 SER A C 1
ATOM 814 O O . SER A 1 101 ? -2.541 -15.484 13.631 1.00 76.38 101 SER A O 1
ATOM 816 N N . THR A 1 102 ? -2.426 -13.255 13.886 1.00 72.50 102 THR A N 1
ATOM 817 C CA . THR A 1 102 ? -3.541 -13.131 14.834 1.00 72.50 102 THR A CA 1
ATOM 818 C C . THR A 1 102 ? -4.884 -13.363 14.147 1.00 72.50 102 THR A C 1
ATOM 820 O O . THR A 1 102 ? -5.701 -14.124 14.657 1.00 72.50 102 THR A O 1
ATOM 823 N N . VAL A 1 103 ? -5.105 -12.785 12.964 1.00 68.81 103 VAL A N 1
ATOM 824 C CA . VAL A 1 103 ? -6.363 -12.932 12.213 1.00 68.81 103 VAL A CA 1
ATOM 825 C C . VAL A 1 103 ? -6.520 -14.343 11.646 1.00 68.81 103 VAL A C 1
ATOM 827 O O . VAL A 1 103 ? -7.582 -14.948 11.799 1.00 68.81 103 VAL A O 1
ATOM 830 N N . ARG A 1 104 ? -5.451 -14.941 11.099 1.00 62.84 104 ARG A N 1
ATOM 831 C CA . ARG A 1 104 ? -5.486 -16.330 10.602 1.00 62.84 104 ARG A CA 1
ATOM 832 C C . ARG A 1 104 ? -5.665 -17.351 11.726 1.00 62.84 104 ARG A C 1
ATOM 834 O O . ARG A 1 104 ? -6.363 -18.340 11.527 1.00 62.84 104 ARG A O 1
ATOM 841 N N . LYS A 1 105 ? -5.096 -17.113 12.915 1.00 57.31 105 LYS A N 1
ATOM 842 C CA . LYS A 1 105 ? -5.363 -17.936 14.114 1.00 57.31 105 LYS A CA 1
ATOM 843 C C . LYS A 1 105 ? -6.762 -17.679 14.695 1.00 57.31 105 LYS A C 1
ATOM 845 O O . LYS A 1 105 ? -7.375 -18.590 15.246 1.00 57.31 105 LYS A O 1
ATOM 850 N N . GLY A 1 106 ? -7.292 -16.466 14.535 1.00 51.72 106 GLY A N 1
ATOM 851 C CA . GLY A 1 106 ? -8.627 -16.057 14.978 1.00 51.72 106 GLY A CA 1
ATOM 852 C C . GLY A 1 106 ? -9.783 -16.712 14.216 1.00 51.72 106 GLY A C 1
ATOM 853 O O . GLY A 1 106 ? -10.879 -16.799 14.764 1.00 51.72 106 GLY A O 1
ATOM 854 N N . SER A 1 107 ? -9.541 -17.252 13.015 1.00 48.09 107 SER A N 1
ATOM 855 C CA . SER A 1 107 ? -10.549 -17.963 12.207 1.00 48.09 107 SER A CA 1
ATOM 856 C C . SER A 1 107 ? -11.024 -19.289 12.835 1.00 48.09 107 SER A C 1
ATOM 858 O O . SER A 1 107 ? -12.094 -19.780 12.485 1.00 48.09 107 SER A O 1
ATOM 860 N N . GLY A 1 108 ? -10.279 -19.843 13.805 1.00 49.09 108 GLY A N 1
ATOM 861 C CA . GLY A 1 108 ? -10.614 -21.111 14.466 1.00 49.09 108 GLY A CA 1
ATOM 862 C C . GLY A 1 108 ? -11.041 -21.038 15.936 1.00 49.09 108 GLY A C 1
ATOM 863 O O . GLY A 1 108 ? -11.554 -22.035 16.435 1.00 49.09 108 GLY A O 1
ATOM 864 N N . ALA A 1 109 ? -10.847 -19.925 16.661 1.00 46.38 109 ALA A N 1
ATOM 865 C CA . ALA A 1 109 ? -11.156 -19.934 18.101 1.00 46.38 109 ALA A CA 1
ATOM 866 C C . ALA A 1 109 ? -11.516 -18.603 18.779 1.00 46.38 109 ALA A C 1
ATOM 868 O O . ALA A 1 109 ? -12.240 -18.655 19.767 1.00 46.38 109 ALA A O 1
ATOM 869 N N . ILE A 1 110 ? -11.051 -17.419 18.357 1.00 52.22 110 ILE A N 1
ATOM 870 C CA . ILE A 1 110 ? -11.281 -16.192 19.153 1.00 52.22 110 ILE A CA 1
ATOM 871 C C . ILE A 1 110 ? -11.348 -14.941 18.258 1.00 52.22 110 ILE A C 1
ATOM 873 O O . ILE A 1 110 ? -10.401 -14.167 18.168 1.00 52.22 110 ILE A O 1
ATOM 877 N N . LEU A 1 111 ? -12.505 -14.699 17.637 1.00 46.69 111 LEU A N 1
ATOM 878 C CA . LEU A 1 111 ? -12.937 -13.364 17.196 1.00 46.69 111 LEU A CA 1
ATOM 879 C C . LEU A 1 111 ? -13.918 -12.796 18.232 1.00 46.69 111 LEU A C 1
ATOM 881 O O . LEU A 1 111 ? -15.106 -12.655 17.955 1.00 46.69 111 LEU A O 1
ATOM 885 N N . ASN A 1 112 ? -13.438 -12.512 19.448 1.00 45.03 112 ASN A N 1
ATOM 886 C CA . ASN A 1 112 ? -14.297 -12.076 20.559 1.00 45.03 112 ASN A CA 1
ATOM 887 C C . ASN A 1 112 ? -13.817 -10.839 21.339 1.00 45.03 112 ASN A C 1
ATOM 889 O O . ASN A 1 112 ? -14.324 -10.601 22.430 1.00 45.03 112 ASN A O 1
ATOM 893 N N . THR A 1 113 ? -12.937 -10.000 20.780 1.00 44.62 113 THR A N 1
ATOM 894 C CA . THR A 1 113 ? -12.463 -8.793 21.503 1.00 44.62 113 THR A CA 1
ATOM 895 C C . THR A 1 113 ? -12.869 -7.455 20.870 1.00 44.62 113 THR A C 1
ATOM 897 O O . THR A 1 113 ? -12.747 -6.433 21.522 1.00 44.62 113 THR A O 1
ATOM 900 N N . VAL A 1 114 ? -13.503 -7.427 19.686 1.00 47.34 114 VAL A N 1
ATOM 901 C CA . VAL A 1 114 ? -14.088 -6.176 19.121 1.00 47.34 114 VAL A CA 1
ATOM 902 C C . VAL A 1 114 ? -15.604 -6.288 18.868 1.00 47.34 114 VAL A C 1
ATOM 904 O O . VAL A 1 114 ? -16.209 -5.489 18.163 1.00 47.34 114 VAL A O 1
ATOM 907 N N . LYS A 1 115 ? -16.295 -7.276 19.461 1.00 45.41 115 LYS A N 1
ATOM 908 C CA . LYS A 1 115 ? -17.769 -7.390 19.335 1.00 45.41 115 LYS A CA 1
ATOM 909 C C . LYS A 1 115 ? -18.559 -7.429 20.643 1.00 45.41 115 LYS A C 1
ATOM 911 O O . LYS A 1 115 ? -19.788 -7.536 20.568 1.00 45.41 115 LYS A O 1
ATOM 916 N N . THR A 1 116 ? -17.921 -7.290 21.804 1.00 41.97 116 THR A N 1
ATOM 917 C CA . THR A 1 116 ? -18.558 -7.629 23.094 1.00 41.97 116 THR A CA 1
ATOM 918 C C . THR A 1 116 ? -18.336 -6.642 24.241 1.00 41.97 116 THR A C 1
ATOM 920 O O . THR A 1 116 ? -18.688 -6.976 25.369 1.00 41.97 116 THR A O 1
ATOM 923 N N . LYS A 1 117 ? -17.867 -5.404 24.010 1.00 46.97 117 LYS A N 1
ATOM 924 C CA . LYS A 1 117 ? -17.849 -4.411 25.105 1.00 46.97 117 LYS A CA 1
ATOM 925 C C . LYS A 1 117 ? -18.053 -2.943 24.714 1.00 46.97 117 LYS A C 1
ATOM 927 O O . LYS A 1 117 ? -17.389 -2.063 25.236 1.00 46.97 117 LYS A O 1
ATOM 932 N N . ALA A 1 118 ? -19.054 -2.665 23.881 1.00 44.38 118 ALA A N 1
ATOM 933 C CA . ALA A 1 118 ? -19.691 -1.346 23.858 1.00 44.38 118 ALA A CA 1
ATOM 934 C C . ALA A 1 118 ? -21.189 -1.497 23.533 1.00 44.38 118 ALA A C 1
ATOM 936 O O . ALA A 1 118 ? -21.571 -1.676 22.384 1.00 44.38 118 ALA A O 1
ATOM 937 N N . ASN A 1 119 ? -22.004 -1.524 24.595 1.00 44.19 119 ASN A N 1
ATOM 938 C CA . ASN A 1 119 ? -23.463 -1.338 24.686 1.00 44.19 119 ASN A CA 1
ATOM 939 C C . ASN A 1 119 ? -24.378 -1.864 23.526 1.00 44.19 119 ASN A C 1
ATOM 941 O O . ASN A 1 119 ? -24.350 -1.317 22.420 1.00 44.19 119 ASN A O 1
ATOM 945 N N . PRO A 1 120 ? -25.306 -2.823 23.772 1.00 53.03 120 PRO A N 1
ATOM 946 C CA . PRO A 1 120 ? -26.301 -3.322 22.797 1.00 53.03 120 PRO A CA 1
ATOM 947 C C . PRO A 1 120 ? -27.133 -2.251 22.059 1.00 53.03 120 PRO A C 1
ATOM 949 O O . PRO A 1 120 ? -27.616 -2.491 20.947 1.00 53.03 120 PRO A O 1
ATOM 952 N N . ALA A 1 121 ? -27.272 -1.055 22.635 1.00 47.41 121 ALA A N 1
ATOM 953 C CA . ALA A 1 121 ? -27.958 0.071 22.007 1.00 47.41 121 ALA A CA 1
ATOM 954 C C . ALA A 1 121 ? -27.249 0.583 20.734 1.00 47.41 121 ALA A C 1
ATOM 956 O O . ALA A 1 121 ? -27.916 0.972 19.777 1.00 47.41 121 ALA A O 1
ATOM 957 N N . MET A 1 122 ? -25.913 0.524 20.663 1.00 45.59 122 MET A N 1
ATOM 958 C CA . MET A 1 122 ? -25.163 1.109 19.541 1.00 45.59 122 MET A CA 1
ATOM 959 C C . MET A 1 122 ? -25.184 0.228 18.281 1.00 45.59 122 MET A C 1
ATOM 961 O O . MET A 1 122 ? -25.310 0.741 17.169 1.00 45.59 122 MET A O 1
ATOM 965 N N . LYS A 1 123 ? -25.169 -1.107 18.443 1.00 51.94 123 LYS A N 1
ATOM 966 C CA . LYS A 1 123 ? -25.403 -2.060 17.335 1.00 51.94 123 LYS A CA 1
ATOM 967 C C . LYS A 1 123 ? -26.772 -1.849 16.699 1.00 51.94 123 LYS A C 1
ATOM 969 O O . LYS A 1 123 ? -26.896 -1.920 15.480 1.00 51.94 123 LYS A O 1
ATOM 974 N N . THR A 1 124 ? -27.780 -1.597 17.529 1.00 57.44 124 THR A N 1
ATOM 975 C CA . THR A 1 124 ? -29.153 -1.357 17.087 1.00 57.44 124 THR A CA 1
ATOM 976 C C . THR A 1 124 ? -29.216 -0.058 16.291 1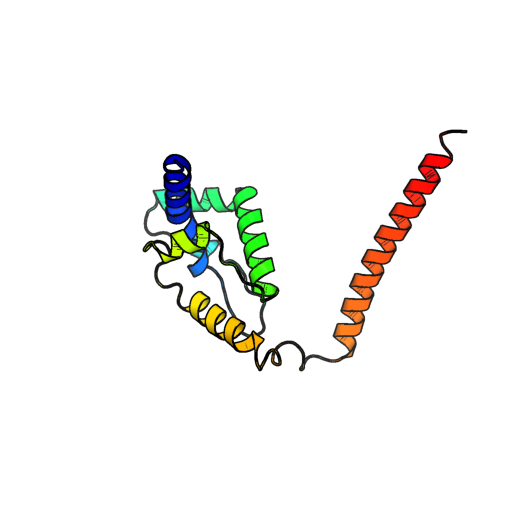.00 57.44 124 THR A C 1
ATOM 978 O O . THR A 1 124 ? -29.637 -0.085 15.142 1.00 57.44 124 THR A O 1
ATOM 981 N N . VAL A 1 125 ? -28.674 1.042 16.818 1.00 51.75 125 VAL A N 1
ATOM 982 C CA . VAL A 1 125 ? -28.659 2.342 16.125 1.00 51.75 125 VAL A CA 1
ATOM 983 C C . VAL A 1 125 ? -27.882 2.301 14.803 1.00 51.75 125 VAL A C 1
ATOM 985 O O . VAL A 1 125 ? -28.404 2.771 13.795 1.00 51.75 125 VAL A O 1
ATOM 988 N N . TYR A 1 126 ? -26.693 1.686 14.748 1.00 51.88 126 TYR A N 1
ATOM 989 C CA . TYR A 1 126 ? -25.931 1.574 13.493 1.00 51.88 126 TYR A CA 1
ATOM 990 C C . TYR A 1 126 ? -26.649 0.697 12.457 1.00 51.88 126 TYR A C 1
ATOM 992 O O . TYR A 1 126 ? -26.695 1.033 11.273 1.00 51.88 126 TYR A O 1
ATOM 1000 N N . LYS A 1 127 ? -27.258 -0.413 12.896 1.00 61.72 127 LYS A N 1
ATOM 1001 C CA . LYS A 1 127 ? -28.034 -1.297 12.019 1.00 61.72 127 LYS A CA 1
ATOM 1002 C C . LYS A 1 127 ? -29.302 -0.603 11.511 1.00 61.72 127 LYS A C 1
ATOM 1004 O O . LYS A 1 127 ? -29.550 -0.643 10.313 1.00 61.72 127 LYS A O 1
ATOM 1009 N N . PHE A 1 128 ? -30.025 0.119 12.369 1.00 58.31 128 PHE A N 1
ATOM 1010 C CA . PHE A 1 128 ? -31.181 0.926 11.971 1.00 58.31 128 PHE A CA 1
ATOM 1011 C C . PHE A 1 128 ? -30.792 2.052 11.011 1.00 58.31 128 PHE A C 1
ATOM 1013 O O . PHE A 1 128 ? -31.460 2.219 9.999 1.00 58.31 128 PHE A O 1
ATOM 1020 N N . ALA A 1 129 ? -29.698 2.777 11.252 1.00 57.66 129 ALA A N 1
ATOM 1021 C CA . ALA A 1 129 ? -29.236 3.829 10.345 1.00 57.66 129 ALA A CA 1
ATOM 1022 C C . ALA A 1 129 ? -28.831 3.267 8.969 1.00 57.66 129 ALA A C 1
ATOM 1024 O O . ALA A 1 129 ? -29.226 3.802 7.931 1.00 57.66 129 ALA A O 1
ATOM 1025 N N . LYS A 1 130 ? -28.098 2.147 8.948 1.00 63.41 130 LYS A N 1
ATOM 1026 C CA . LYS A 1 130 ? -27.685 1.458 7.716 1.00 63.41 130 LYS A CA 1
ATOM 1027 C C . LYS A 1 130 ? -28.876 0.884 6.945 1.00 63.41 130 LYS A C 1
ATOM 1029 O O . LYS A 1 130 ? -28.923 1.002 5.719 1.00 63.41 130 LYS A O 1
ATOM 1034 N N . ASP A 1 131 ? -29.838 0.287 7.641 1.00 60.94 131 ASP A N 1
ATOM 1035 C CA . ASP A 1 131 ? -31.040 -0.281 7.030 1.00 60.94 131 ASP A CA 1
ATOM 1036 C C . ASP A 1 131 ? -31.999 0.826 6.555 1.00 60.94 131 ASP A C 1
ATOM 1038 O O . ASP A 1 131 ? -32.578 0.711 5.474 1.00 60.94 131 ASP A O 1
ATOM 1042 N N . HIS A 1 132 ? -32.078 1.955 7.268 1.00 59.12 132 HIS A N 1
ATOM 1043 C CA . HIS A 1 132 ? -32.863 3.126 6.867 1.00 59.12 132 HIS A CA 1
ATOM 1044 C C . HIS A 1 132 ? -32.281 3.816 5.623 1.00 59.12 132 HIS A C 1
ATOM 1046 O O . HIS A 1 132 ? -33.023 4.143 4.698 1.00 59.12 132 HIS A O 1
ATOM 1052 N N . ALA A 1 133 ? -30.953 3.955 5.526 1.00 56.62 133 ALA A N 1
ATOM 1053 C CA . ALA A 1 133 ? -30.298 4.454 4.314 1.00 56.62 133 ALA A CA 1
ATOM 1054 C C . ALA A 1 133 ? -30.557 3.541 3.098 1.00 56.62 133 ALA A C 1
ATOM 1056 O O . ALA A 1 133 ? -30.841 4.021 1.999 1.00 56.62 133 ALA A O 1
ATOM 1057 N N . LYS A 1 134 ? -30.532 2.215 3.291 1.00 61.00 134 LYS A N 1
ATOM 1058 C CA . LYS A 1 134 ? -30.858 1.251 2.228 1.00 61.00 134 LYS A CA 1
ATOM 1059 C C . LYS A 1 134 ? -32.325 1.312 1.809 1.00 61.00 134 LYS A C 1
ATOM 1061 O O . LYS A 1 134 ? -32.601 1.202 0.614 1.00 61.00 134 LYS A O 1
ATOM 1066 N N . MET A 1 135 ? -33.253 1.500 2.750 1.00 61.19 135 MET A N 1
ATOM 1067 C CA . MET A 1 135 ? -34.672 1.686 2.433 1.00 61.19 135 MET A CA 1
ATOM 1068 C C . MET A 1 135 ? -34.919 2.999 1.687 1.00 61.19 135 MET A C 1
ATOM 1070 O O . MET A 1 135 ? -35.593 2.966 0.661 1.00 61.19 135 MET A O 1
ATOM 1074 N N . GLY A 1 136 ? -34.290 4.107 2.098 1.00 58.56 136 GLY A N 1
ATOM 1075 C CA . GLY A 1 136 ? -34.393 5.394 1.400 1.00 58.56 136 GLY A CA 1
ATOM 1076 C C . GLY A 1 136 ? -33.916 5.324 -0.054 1.00 58.56 136 GLY A C 1
ATOM 1077 O O . GLY A 1 136 ? -34.611 5.774 -0.963 1.00 58.56 136 GLY A O 1
ATOM 1078 N N . ILE A 1 137 ? -32.784 4.658 -0.313 1.00 60.75 137 ILE A N 1
ATOM 1079 C CA . ILE A 1 137 ? -32.285 4.440 -1.683 1.00 60.75 137 ILE A CA 1
ATOM 1080 C C . ILE A 1 137 ? -33.255 3.566 -2.497 1.00 60.75 137 ILE A C 1
ATOM 1082 O O . ILE A 1 137 ? -33.467 3.805 -3.690 1.00 60.75 137 ILE A O 1
ATOM 1086 N N . ARG A 1 138 ? -33.876 2.557 -1.873 1.00 61.16 138 ARG A N 1
ATOM 1087 C CA . ARG A 1 138 ? -34.836 1.664 -2.542 1.00 61.16 138 ARG A CA 1
ATOM 1088 C C . ARG A 1 138 ? -36.148 2.380 -2.872 1.00 61.16 138 ARG A C 1
ATOM 1090 O O . ARG A 1 138 ? -36.677 2.175 -3.961 1.00 61.16 138 ARG A O 1
ATOM 1097 N N . GLU A 1 139 ? -36.631 3.242 -1.982 1.00 59.44 139 GLU A N 1
ATOM 1098 C CA . GLU A 1 139 ? -37.859 4.018 -2.170 1.00 59.44 139 GLU A CA 1
ATOM 1099 C C . GLU A 1 139 ? -37.690 5.092 -3.256 1.00 59.44 139 GLU A C 1
ATOM 1101 O O . GLU A 1 139 ? -38.536 5.212 -4.144 1.00 59.44 139 GLU A O 1
ATOM 1106 N N . VAL A 1 140 ? -36.547 5.790 -3.285 1.00 58.28 140 VAL A N 1
ATOM 1107 C CA . VAL A 1 140 ? -36.209 6.734 -4.367 1.00 58.28 140 VAL A CA 1
ATOM 1108 C C . VAL A 1 140 ? -36.118 6.013 -5.716 1.00 58.28 140 VAL A C 1
ATOM 1110 O O . VAL A 1 140 ? -36.641 6.501 -6.717 1.00 58.28 140 VAL A O 1
ATOM 1113 N N . LYS A 1 141 ? -35.530 4.809 -5.751 1.00 60.25 141 LYS A N 1
ATOM 1114 C CA . LYS A 1 141 ? -35.437 3.989 -6.970 1.00 60.25 141 LYS A CA 1
ATOM 1115 C C . LYS A 1 141 ? -36.808 3.531 -7.486 1.00 60.25 141 LYS A C 1
ATOM 1117 O O . LYS A 1 141 ? -36.988 3.428 -8.698 1.00 60.25 141 LYS A O 1
ATOM 1122 N N . ILE A 1 142 ? -37.771 3.273 -6.598 1.00 59.94 142 ILE A N 1
ATOM 1123 C CA . ILE A 1 142 ? -39.156 2.936 -6.971 1.00 59.94 142 ILE A CA 1
ATOM 1124 C C . ILE A 1 142 ? -39.882 4.172 -7.525 1.00 59.94 142 ILE A C 1
ATOM 1126 O O . ILE A 1 142 ? -40.480 4.085 -8.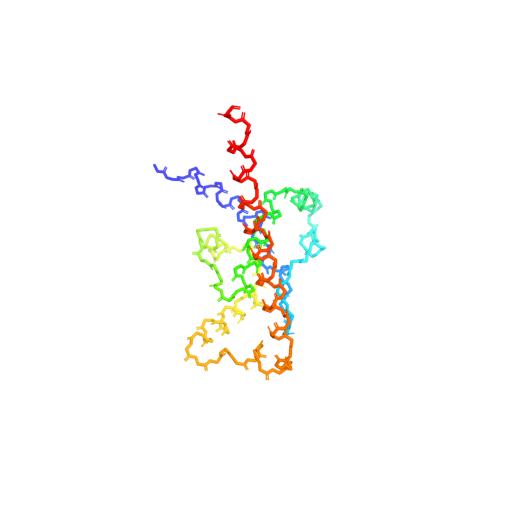597 1.00 59.94 142 ILE A O 1
ATOM 1130 N N . ARG A 1 143 ? -39.752 5.338 -6.874 1.00 58.06 143 ARG A N 1
ATOM 1131 C CA . ARG A 1 143 ? -40.368 6.597 -7.339 1.00 58.06 143 ARG A CA 1
ATOM 1132 C C . ARG A 1 143 ? -39.808 7.076 -8.686 1.00 58.06 143 ARG A C 1
ATOM 1134 O O . ARG A 1 143 ? -40.566 7.588 -9.505 1.00 58.06 143 ARG A O 1
ATOM 1141 N N . LEU A 1 144 ? -38.516 6.859 -8.960 1.00 57.41 144 LEU A N 1
ATOM 1142 C CA . LEU A 1 144 ? -37.927 7.123 -10.281 1.00 57.41 144 LEU A CA 1
ATOM 1143 C C . LEU A 1 144 ? -38.496 6.197 -11.366 1.00 57.41 144 LEU A C 1
ATOM 1145 O O . LEU A 1 144 ? -38.771 6.658 -12.467 1.00 57.41 144 LEU A O 1
ATOM 1149 N N . LYS A 1 145 ? -38.723 4.911 -11.064 1.00 57.66 145 LYS A N 1
ATOM 1150 C CA . LYS A 1 145 ? -39.339 3.977 -12.021 1.00 57.66 145 LYS A CA 1
ATOM 1151 C C . LYS A 1 145 ? -40.811 4.295 -12.307 1.00 57.66 145 LYS A C 1
ATOM 1153 O O . LYS A 1 145 ? -41.240 4.095 -13.436 1.00 57.66 145 LYS A O 1
ATOM 1158 N N . GLN A 1 146 ? -41.559 4.808 -11.326 1.00 53.94 146 GLN A N 1
ATOM 1159 C CA . GLN A 1 146 ? -42.943 5.259 -11.527 1.00 53.94 146 GLN A CA 1
ATOM 1160 C C . GLN A 1 146 ? -43.029 6.546 -12.360 1.00 53.94 146 GLN A C 1
ATOM 1162 O O . GLN A 1 146 ? -43.837 6.603 -13.280 1.00 53.94 146 GLN A O 1
ATOM 1167 N N . LYS A 1 147 ? -42.145 7.531 -12.136 1.00 52.41 147 LYS A N 1
ATOM 1168 C CA . LYS A 1 147 ? -42.118 8.762 -12.951 1.00 52.41 147 LYS A CA 1
ATOM 1169 C C . LYS A 1 147 ? -41.717 8.544 -14.413 1.00 52.41 147 LYS A C 1
ATOM 1171 O O . LYS A 1 147 ? -42.125 9.324 -15.262 1.00 52.41 147 LYS A O 1
ATOM 1176 N N . VAL A 1 148 ? -40.945 7.501 -14.727 1.00 50.62 148 VAL A N 1
ATOM 1177 C CA . VAL A 1 148 ? -40.607 7.156 -16.123 1.00 50.62 148 VAL A CA 1
ATOM 1178 C C . VAL A 1 148 ? -41.802 6.528 -16.860 1.00 50.62 148 VAL A C 1
ATOM 1180 O O . VAL A 1 148 ? -41.852 6.597 -18.082 1.00 50.62 148 VAL A O 1
ATOM 1183 N N . LEU A 1 149 ? -42.793 5.974 -16.146 1.00 49.75 149 LEU A N 1
ATOM 1184 C CA . LEU A 1 149 ? -44.002 5.411 -16.762 1.00 49.75 149 LEU A CA 1
ATOM 1185 C C . LEU A 1 149 ? -45.073 6.469 -17.09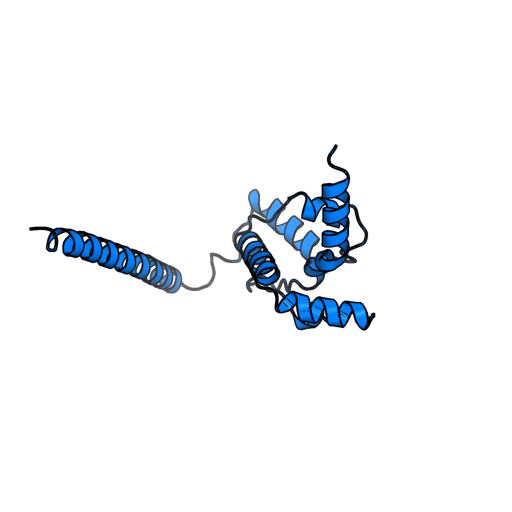2 1.00 49.75 149 LEU A C 1
ATOM 1187 O O . LEU A 1 149 ? -45.835 6.271 -18.029 1.00 49.75 149 LEU A O 1
ATOM 1191 N N . GLU A 1 150 ? -45.122 7.590 -16.364 1.00 48.75 150 GLU A N 1
ATOM 1192 C CA . GLU A 1 150 ? -46.103 8.673 -16.592 1.00 48.75 150 GLU A CA 1
ATOM 1193 C C . GLU A 1 150 ? -45.724 9.641 -17.728 1.00 48.75 150 GLU A C 1
ATOM 1195 O O . GLU A 1 150 ? -46.538 10.471 -18.113 1.00 48.75 150 GLU A O 1
ATOM 1200 N N . VAL A 1 151 ? -44.511 9.547 -18.288 1.00 52.84 151 VAL A N 1
ATOM 1201 C CA . VAL A 1 151 ? -44.048 10.416 -19.396 1.00 52.84 151 VAL A CA 1
ATOM 1202 C C . VAL A 1 151 ? -44.203 9.739 -20.773 1.00 52.84 151 VAL A C 1
ATOM 1204 O O . VAL A 1 151 ? -43.906 10.342 -21.800 1.00 52.84 151 VAL A O 1
ATOM 1207 N N . CYS A 1 152 ? -44.696 8.497 -20.827 1.00 50.09 152 CYS A N 1
ATOM 1208 C CA . CYS A 1 152 ? -44.895 7.749 -22.077 1.00 50.09 152 CYS A CA 1
ATOM 1209 C C . CYS A 1 152 ? -46.364 7.401 -22.381 1.00 50.09 152 CYS A C 1
ATOM 1211 O O . CYS A 1 152 ? -46.609 6.414 -23.077 1.00 50.09 152 CYS A O 1
ATOM 1213 N N . ILE A 1 153 ? -47.327 8.188 -21.894 1.00 45.75 153 ILE A N 1
ATOM 1214 C CA . ILE A 1 153 ? -48.738 8.108 -22.315 1.00 45.75 153 ILE A CA 1
ATOM 1215 C C . ILE A 1 153 ? -49.142 9.435 -22.949 1.00 45.75 153 ILE A C 1
ATOM 1217 O O . ILE A 1 153 ? -48.806 10.481 -22.351 1.00 45.75 153 ILE A O 1
#

Organism: Micrurus corallinus (NCBI:txid54390)

Foldseek 3Di:
DCVVVVVVLLVCCLLCVQQLVQFDDDPLDQTDGHLVVQLPDPDPVSSVVSVVLVVDPVSVVVRVVQSVCVRVLNHDDDPSVVSSVVDCRHPCSVVVVVSVVCSVVCVPPDPDDNPPPDDPVVVVVVVCVVVVVVVVVVVVVVVVVVVVVVVPD